Protein AF-A0A8E2GQ50-F1 (afdb_monomer_lite)

pLDDT: mean 74.02, std 9.63, range [43.72, 88.31]

Radius of gyration: 20.74 Å; chains: 1; bounding box: 35×42×61 Å

Secondary structure (DSSP, 8-state):
-PPP-------GGGGGGGGG-S--TTS-HHHHHT-----TTTHHHHHHHHHHHHHHHHHHHHHHHTT-S---BTTTB-HHHHHHHHHHHHHHHHHHHHHT-PPPHHHHHHHHT--

Sequence (115 aa):
MMKSDEKYQVPAWMRPLLPLLCNTGENDPEELLNDTETTASANVVRYVLIVAVRSQVDLLQLLYRKGLLRTEIPGGFSPEEAQELLDNLVRSHISRALSGERMAARDRNADLAWI

Foldseek 3Di:
DDQDPDQDDDDLLCVVVQVVQPLLVPDRLSCLSGDRDDDPVSCPSSVVSVVSSVVVVVVVVVCVVVVNDDSQDPVRDHSVRVVVVVVVVVVVVVVCVVVVDDDDPVVVVVVVVVD

Structure (mmCIF, N/CA/C/O backbone):
data_AF-A0A8E2GQ50-F1
#
_entry.id   AF-A0A8E2GQ50-F1
#
loop_
_atom_site.group_PDB
_atom_site.id
_atom_site.type_symbol
_atom_site.label_atom_id
_atom_site.label_alt_id
_atom_site.label_comp_id
_atom_site.label_asym_id
_atom_site.label_entity_id
_atom_site.label_seq_id
_atom_site.pdbx_PDB_ins_code
_atom_site.Cartn_x
_atom_site.Cartn_y
_atom_site.Cartn_z
_atom_site.occupancy
_atom_site.B_iso_or_equiv
_atom_site.auth_seq_id
_atom_site.auth_comp_id
_atom_site.auth_asym_id
_atom_site.auth_atom_id
_atom_site.pdbx_PDB_model_num
ATOM 1 N N . MET A 1 1 ? 8.484 5.048 -29.838 1.00 49.31 1 MET A N 1
ATOM 2 C CA . MET A 1 1 ? 7.830 4.274 -28.764 1.00 49.31 1 MET A CA 1
ATOM 3 C C . MET A 1 1 ? 6.605 5.068 -28.350 1.00 49.31 1 MET A C 1
ATOM 5 O O . MET A 1 1 ? 6.782 6.228 -28.002 1.00 49.31 1 MET A O 1
ATOM 9 N N . MET A 1 2 ? 5.387 4.539 -28.520 1.00 43.72 2 MET A N 1
ATOM 10 C CA . MET A 1 2 ? 4.188 5.243 -28.042 1.00 43.72 2 MET A CA 1
ATOM 11 C C . MET A 1 2 ? 4.264 5.288 -26.516 1.00 43.72 2 MET A C 1
ATOM 13 O O . MET A 1 2 ? 4.335 4.237 -25.884 1.00 43.72 2 MET A O 1
ATOM 17 N N . LYS A 1 3 ? 4.322 6.492 -25.944 1.00 51.28 3 LYS A N 1
ATOM 18 C CA . LYS A 1 3 ? 4.125 6.680 -24.508 1.00 51.28 3 LYS A CA 1
ATOM 19 C C . LYS A 1 3 ? 2.640 6.427 -24.251 1.00 51.28 3 LYS A C 1
ATOM 21 O O . LYS A 1 3 ? 1.802 7.102 -24.839 1.00 51.28 3 LYS A O 1
ATOM 26 N N . SER A 1 4 ? 2.313 5.401 -23.474 1.00 53.31 4 SER A N 1
ATOM 27 C CA . SER A 1 4 ? 0.960 5.249 -22.949 1.00 53.31 4 SER A CA 1
ATOM 28 C C . SER A 1 4 ? 0.783 6.297 -21.854 1.00 53.31 4 SER A C 1
ATOM 30 O O . SER A 1 4 ? 1.493 6.245 -20.854 1.00 53.31 4 SER A O 1
ATOM 32 N N . ASP A 1 5 ? -0.155 7.228 -22.027 1.00 58.41 5 ASP A N 1
ATOM 33 C CA . ASP A 1 5 ? -0.512 8.232 -21.005 1.00 58.41 5 ASP A CA 1
ATOM 34 C C . ASP A 1 5 ? -1.264 7.623 -19.802 1.00 58.41 5 ASP A C 1
ATOM 36 O O . ASP A 1 5 ? -1.705 8.323 -18.889 1.00 58.41 5 ASP A O 1
ATOM 40 N N . GLU A 1 6 ? -1.431 6.302 -19.796 1.00 60.53 6 GLU A N 1
ATOM 41 C CA . GLU A 1 6 ? -2.137 5.558 -18.768 1.00 60.53 6 GLU A CA 1
ATOM 42 C C . GLU A 1 6 ? -1.235 5.394 -17.536 1.00 60.53 6 GLU A C 1
ATOM 44 O O . GLU A 1 6 ? -0.304 4.587 -17.517 1.00 60.53 6 GLU A O 1
ATOM 49 N N . LYS A 1 7 ? -1.493 6.208 -16.506 1.00 69.88 7 LYS A N 1
ATOM 50 C CA . LYS A 1 7 ? -0.835 6.091 -15.201 1.00 69.88 7 LYS A CA 1
ATOM 51 C C . LYS A 1 7 ? -1.448 4.949 -14.406 1.00 69.88 7 LYS A C 1
ATOM 53 O O . LYS A 1 7 ? -2.666 4.895 -14.224 1.00 69.88 7 LYS A O 1
ATOM 58 N N . TYR A 1 8 ? -0.598 4.084 -13.875 1.00 73.62 8 TYR A N 1
ATOM 59 C CA . TYR A 1 8 ? -1.010 3.048 -12.948 1.00 73.62 8 TYR A CA 1
ATOM 60 C C . TYR A 1 8 ? -1.459 3.695 -11.634 1.00 73.62 8 TYR A C 1
ATOM 62 O O . TYR A 1 8 ? -0.687 4.409 -10.993 1.00 73.62 8 TYR A O 1
ATOM 70 N N . GLN A 1 9 ? -2.709 3.452 -11.243 1.00 80.75 9 GLN A N 1
ATOM 71 C CA . GLN A 1 9 ? -3.275 3.921 -9.978 1.00 80.75 9 GLN A CA 1
ATOM 72 C C . GLN A 1 9 ? -3.213 2.785 -8.960 1.00 80.75 9 GLN A C 1
ATOM 74 O O . GLN A 1 9 ? -3.875 1.763 -9.145 1.00 80.75 9 GLN A O 1
ATOM 79 N N . VAL A 1 10 ? -2.429 2.946 -7.891 1.00 80.50 10 VAL A N 1
ATOM 80 C CA . VAL A 1 10 ? -2.401 1.981 -6.784 1.00 80.50 10 VAL A CA 1
ATOM 81 C C . VAL A 1 10 ? -3.637 2.190 -5.895 1.00 80.50 10 VAL A C 1
ATOM 83 O O . VAL A 1 10 ? -3.757 3.248 -5.268 1.00 80.50 10 VAL A O 1
ATOM 86 N N . PRO A 1 11 ? -4.556 1.206 -5.797 1.00 79.06 11 PRO A N 1
ATOM 87 C CA . PRO A 1 11 ? -5.727 1.313 -4.928 1.00 79.06 11 PRO A CA 1
ATOM 88 C C . PRO A 1 11 ? -5.337 1.394 -3.448 1.00 79.06 11 PRO A C 1
ATOM 90 O O . PRO A 1 11 ? -4.326 0.820 -3.038 1.00 79.06 11 PRO A O 1
ATOM 93 N N . ALA A 1 12 ? -6.171 2.047 -2.631 1.00 81.69 12 ALA A N 1
ATOM 94 C CA . ALA A 1 12 ? -5.912 2.250 -1.203 1.00 81.69 12 ALA A CA 1
ATOM 95 C C . ALA A 1 12 ? -5.625 0.934 -0.456 1.00 81.69 12 ALA A C 1
ATOM 97 O O . ALA A 1 12 ? -4.625 0.850 0.257 1.00 81.69 12 ALA A O 1
ATOM 98 N N . TRP A 1 13 ? -6.412 -0.121 -0.703 1.00 80.56 13 TRP A N 1
ATOM 99 C CA . TRP A 1 13 ? -6.212 -1.436 -0.084 1.00 80.56 13 TRP A CA 1
ATOM 100 C C . TRP A 1 13 ? -4.855 -2.089 -0.383 1.00 80.56 13 TRP A C 1
ATOM 102 O O . TRP A 1 13 ? -4.397 -2.924 0.394 1.00 80.56 13 TRP A O 1
ATOM 112 N N . MET A 1 14 ? -4.205 -1.735 -1.497 1.00 81.06 14 MET A N 1
ATOM 113 C CA . MET A 1 14 ? -2.941 -2.345 -1.922 1.00 81.06 14 MET A CA 1
ATOM 114 C C . MET A 1 14 ? -1.720 -1.619 -1.341 1.00 81.06 14 MET A C 1
ATOM 116 O O . MET A 1 14 ? -0.641 -2.207 -1.265 1.00 81.06 14 MET A O 1
ATOM 120 N N . ARG A 1 15 ? -1.877 -0.369 -0.880 1.00 82.94 15 ARG A N 1
ATOM 121 C CA . ARG A 1 15 ? -0.777 0.445 -0.331 1.00 82.94 15 ARG A CA 1
ATOM 122 C C . ARG A 1 15 ? -0.006 -0.248 0.806 1.00 82.94 15 ARG A C 1
ATOM 124 O O . ARG A 1 15 ? 1.222 -0.236 0.743 1.00 82.94 15 ARG A O 1
ATOM 131 N N . PRO A 1 16 ? -0.650 -0.924 1.782 1.00 82.12 16 PRO A N 1
ATOM 132 C CA . PRO A 1 16 ? 0.069 -1.634 2.844 1.00 82.12 16 PRO A CA 1
ATOM 133 C C . PRO A 1 16 ? 0.902 -2.828 2.355 1.00 82.12 16 PRO A C 1
ATOM 135 O O . PRO A 1 16 ? 1.789 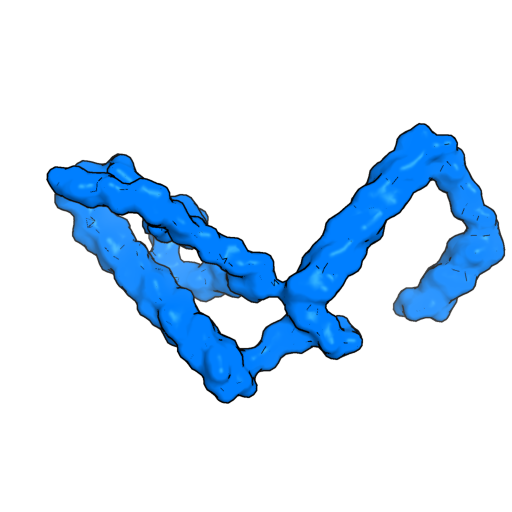-3.286 3.070 1.00 82.12 16 PRO A O 1
ATOM 138 N N . LEU A 1 17 ? 0.621 -3.348 1.154 1.00 80.75 17 LEU A N 1
ATOM 139 C CA . LEU A 1 17 ? 1.301 -4.512 0.580 1.00 80.75 17 LEU A CA 1
ATOM 140 C C . LEU A 1 17 ? 2.514 -4.128 -0.274 1.00 80.75 17 LEU A C 1
ATOM 142 O O . LEU A 1 17 ? 3.354 -4.985 -0.539 1.00 80.75 17 LEU A O 1
ATOM 146 N N . LEU A 1 18 ? 2.633 -2.860 -0.685 1.00 80.75 18 LEU A N 1
ATOM 147 C CA . LEU A 1 18 ? 3.746 -2.390 -1.516 1.00 80.75 18 LEU A CA 1
ATOM 148 C C . LEU A 1 18 ? 5.129 -2.697 -0.914 1.00 80.75 18 LEU A C 1
ATOM 150 O O . LEU A 1 18 ? 5.979 -3.182 -1.660 1.00 80.75 18 LEU A O 1
ATOM 154 N N . PRO A 1 19 ? 5.376 -2.518 0.403 1.00 81.75 19 PRO A N 1
ATOM 155 C CA . PRO A 1 19 ? 6.683 -2.819 0.993 1.00 81.75 19 PRO A CA 1
ATOM 156 C C . PRO A 1 19 ? 7.048 -4.310 0.980 1.00 81.75 19 PRO A C 1
ATOM 158 O O . PRO A 1 19 ? 8.205 -4.660 1.189 1.00 81.75 19 PRO A O 1
ATOM 161 N N . LEU A 1 20 ? 6.069 -5.197 0.767 1.00 81.44 20 LEU A N 1
ATOM 162 C CA . LEU A 1 20 ? 6.279 -6.646 0.709 1.00 81.44 20 LEU A CA 1
ATOM 163 C C . LEU A 1 20 ? 6.672 -7.122 -0.694 1.00 81.44 20 LEU A C 1
ATOM 165 O O . LEU A 1 20 ? 7.065 -8.279 -0.863 1.00 81.44 20 LEU A O 1
ATOM 169 N N . LEU A 1 21 ? 6.557 -6.253 -1.704 1.00 79.56 21 LEU A N 1
ATOM 170 C CA . LEU A 1 21 ? 6.913 -6.590 -3.073 1.00 79.56 21 LEU A CA 1
ATOM 171 C C . LEU A 1 21 ? 8.412 -6.852 -3.163 1.00 79.56 21 LEU A C 1
ATOM 173 O O . LEU A 1 21 ? 9.253 -5.996 -2.900 1.00 79.56 21 LEU A O 1
ATOM 177 N N . CYS A 1 22 ? 8.738 -8.079 -3.546 1.00 75.38 22 CYS A N 1
ATOM 178 C CA . CYS A 1 22 ? 10.113 -8.505 -3.721 1.00 75.38 22 CYS A CA 1
ATOM 179 C C . CYS A 1 22 ? 10.616 -8.130 -5.116 1.00 75.38 22 CYS A C 1
ATOM 181 O O . CYS A 1 22 ? 9.833 -7.994 -6.061 1.00 75.38 22 CYS A O 1
ATOM 183 N N . ASN A 1 23 ? 11.942 -8.052 -5.253 1.00 74.56 23 ASN A N 1
ATOM 184 C CA . ASN A 1 23 ? 12.616 -7.746 -6.516 1.00 74.56 23 ASN A CA 1
ATOM 185 C C . ASN A 1 23 ? 12.205 -6.380 -7.088 1.00 74.56 23 ASN A C 1
ATOM 187 O O . ASN A 1 23 ? 11.902 -6.257 -8.269 1.00 74.56 23 ASN A O 1
ATOM 191 N N . THR A 1 24 ? 12.205 -5.346 -6.248 1.00 73.50 24 THR A N 1
ATOM 192 C CA . THR A 1 24 ? 12.025 -3.948 -6.674 1.00 73.50 24 THR A CA 1
ATOM 193 C C . THR A 1 24 ? 13.360 -3.250 -6.943 1.00 73.50 24 THR A C 1
ATOM 195 O O . THR A 1 24 ? 13.390 -2.129 -7.446 1.00 73.50 24 THR A O 1
ATOM 198 N N . GLY A 1 25 ? 14.487 -3.891 -6.609 1.00 75.44 25 GLY A N 1
ATOM 199 C CA . GLY A 1 25 ? 15.810 -3.268 -6.685 1.00 75.44 25 GLY A CA 1
ATOM 200 C C . GLY A 1 25 ? 15.903 -2.007 -5.824 1.00 75.44 25 GLY A C 1
ATOM 201 O O . GLY A 1 25 ? 16.528 -1.046 -6.256 1.00 75.44 25 GLY A O 1
ATOM 202 N N . GLU A 1 26 ? 15.213 -2.005 -4.676 1.00 80.62 26 GLU A N 1
ATOM 203 C CA . GLU A 1 26 ? 15.103 -0.880 -3.729 1.00 80.62 26 GLU A CA 1
ATOM 204 C C . GLU A 1 26 ? 14.340 0.346 -4.259 1.00 80.62 26 GLU A C 1
ATOM 206 O O . GLU A 1 26 ? 14.278 1.371 -3.587 1.00 80.62 26 GLU A O 1
ATOM 211 N N . ASN A 1 27 ? 13.715 0.247 -5.435 1.00 79.62 27 ASN A N 1
ATOM 212 C CA . ASN A 1 27 ? 12.869 1.314 -5.964 1.00 79.62 27 ASN A CA 1
ATOM 213 C C . ASN A 1 27 ? 11.471 1.249 -5.340 1.00 79.62 27 ASN A C 1
ATOM 215 O O . ASN A 1 27 ? 10.988 0.173 -4.963 1.00 79.62 27 ASN A O 1
ATOM 219 N N . ASP A 1 28 ? 10.798 2.396 -5.311 1.00 84.19 28 ASP A N 1
ATOM 220 C CA . ASP A 1 28 ? 9.383 2.446 -4.983 1.00 84.19 28 ASP A CA 1
ATOM 221 C C . ASP A 1 28 ? 8.556 1.701 -6.060 1.00 84.19 28 ASP A C 1
ATOM 223 O O . ASP A 1 28 ? 8.750 1.921 -7.263 1.00 84.19 28 ASP A O 1
ATOM 227 N N . PRO A 1 29 ? 7.647 0.788 -5.673 1.00 80.75 29 PRO A N 1
ATOM 228 C CA . PRO A 1 29 ? 6.846 0.042 -6.638 1.00 80.75 29 PRO A CA 1
ATOM 229 C C . PRO A 1 29 ? 5.917 0.912 -7.492 1.00 80.75 29 PRO A C 1
ATOM 231 O O . PRO A 1 29 ? 5.683 0.577 -8.651 1.00 80.75 29 PRO A O 1
ATOM 234 N N . GLU A 1 30 ? 5.372 2.004 -6.952 1.00 81.25 30 GLU A N 1
ATOM 235 C CA . GLU A 1 30 ? 4.472 2.912 -7.674 1.00 81.25 30 GLU A CA 1
ATOM 236 C C . GLU A 1 30 ? 5.255 3.755 -8.694 1.00 81.25 30 GLU A C 1
ATOM 238 O O . GLU A 1 30 ? 4.784 3.950 -9.819 1.00 81.25 30 GLU A O 1
ATOM 243 N N . GLU A 1 31 ? 6.487 4.154 -8.364 1.00 81.50 31 GLU A N 1
ATOM 244 C CA . GLU A 1 31 ? 7.432 4.763 -9.308 1.00 81.50 31 GLU A CA 1
ATOM 245 C C . GLU A 1 31 ? 7.818 3.797 -10.435 1.00 81.50 31 GLU A C 1
ATOM 247 O O . GLU A 1 31 ? 7.766 4.173 -11.606 1.00 81.50 31 GLU A O 1
ATOM 252 N N . LEU A 1 32 ? 8.131 2.533 -10.118 1.00 77.12 32 LEU A N 1
ATOM 253 C CA . LEU A 1 32 ? 8.424 1.509 -11.131 1.00 77.12 32 LEU A CA 1
ATOM 254 C C . LEU A 1 32 ? 7.242 1.275 -12.077 1.00 77.12 32 LEU A C 1
ATOM 256 O O . LEU A 1 32 ? 7.432 1.107 -13.282 1.00 77.12 32 LEU A O 1
ATOM 260 N N . LEU A 1 33 ? 6.020 1.249 -11.542 1.00 75.06 33 LEU A N 1
ATOM 261 C CA . LEU A 1 33 ? 4.805 1.030 -12.327 1.00 75.06 33 LEU A CA 1
ATOM 262 C C . LEU A 1 33 ? 4.509 2.178 -13.302 1.00 75.06 33 LEU A C 1
ATOM 264 O O . LEU A 1 33 ? 3.830 1.949 -14.306 1.00 75.06 33 LEU A O 1
ATOM 268 N N . ASN A 1 34 ? 5.028 3.374 -13.021 1.00 77.38 34 ASN A N 1
ATOM 269 C CA . ASN A 1 34 ? 4.787 4.599 -13.778 1.00 77.38 34 ASN A CA 1
ATOM 270 C C . ASN A 1 34 ? 6.041 5.150 -14.489 1.00 77.38 34 ASN A C 1
ATOM 272 O O . ASN A 1 34 ? 5.994 6.260 -15.029 1.00 77.38 34 ASN A O 1
ATOM 276 N N . ASP A 1 35 ? 7.152 4.407 -14.516 1.00 74.12 35 ASP A N 1
ATOM 277 C CA . ASP A 1 35 ? 8.380 4.837 -15.193 1.00 74.12 35 ASP A CA 1
ATOM 278 C C . ASP A 1 35 ? 8.166 4.890 -16.718 1.00 74.12 35 ASP A C 1
ATOM 280 O O . ASP A 1 35 ? 7.903 3.881 -17.378 1.00 74.12 35 ASP A O 1
ATOM 284 N N . THR A 1 36 ? 8.271 6.097 -17.280 1.00 66.81 36 THR A N 1
ATOM 285 C CA . THR A 1 36 ? 8.105 6.387 -18.716 1.00 66.81 36 THR A CA 1
ATOM 286 C C . THR A 1 36 ? 9.379 6.940 -19.369 1.00 66.81 36 THR A C 1
ATOM 288 O O . THR A 1 36 ? 9.374 7.238 -20.567 1.00 66.81 36 THR A O 1
ATOM 291 N N . GLU A 1 37 ? 10.473 7.070 -18.608 1.00 62.47 37 GLU A N 1
ATOM 292 C CA . GLU A 1 37 ? 11.685 7.823 -18.967 1.00 62.47 37 GLU A CA 1
ATOM 293 C C . GLU A 1 37 ? 12.954 6.959 -18.812 1.00 62.47 37 GLU A C 1
ATOM 295 O O . GLU A 1 37 ? 13.958 7.381 -18.238 1.00 62.47 37 GLU A O 1
ATOM 300 N N . THR A 1 38 ? 12.944 5.729 -19.336 1.00 57.41 38 THR A N 1
ATOM 301 C CA . THR A 1 38 ? 14.113 4.835 -19.274 1.00 57.41 38 THR A CA 1
ATOM 302 C C . THR A 1 38 ? 14.714 4.492 -20.637 1.00 57.41 38 THR A C 1
ATOM 304 O O . THR A 1 38 ? 14.031 4.153 -21.605 1.00 57.41 38 THR A O 1
ATOM 307 N N . THR A 1 39 ? 16.042 4.614 -20.733 1.00 55.84 39 THR A N 1
ATOM 308 C CA . THR A 1 39 ? 16.828 4.321 -21.940 1.00 55.84 39 THR A CA 1
ATOM 309 C C . THR A 1 39 ? 17.047 2.812 -22.128 1.00 55.84 39 THR A C 1
ATOM 311 O O . THR A 1 39 ? 17.019 2.028 -21.180 1.00 55.84 39 THR A O 1
ATOM 314 N N . ALA A 1 40 ? 17.310 2.391 -23.372 1.00 51.00 40 ALA A N 1
ATOM 315 C CA . ALA A 1 40 ? 17.363 0.985 -23.799 1.00 51.00 40 ALA A CA 1
ATOM 316 C C . ALA A 1 40 ? 18.333 0.063 -23.026 1.00 51.00 40 ALA A C 1
ATOM 318 O O . ALA A 1 40 ? 18.126 -1.147 -23.010 1.00 51.00 40 ALA A O 1
ATOM 319 N N . SER A 1 41 ? 19.368 0.597 -22.375 1.00 48.47 41 SER A N 1
ATOM 320 C CA . SER A 1 41 ? 20.344 -0.168 -21.582 1.00 48.47 41 SER A CA 1
ATOM 321 C C . SER A 1 41 ? 19.959 -0.317 -20.104 1.00 48.47 41 SER A C 1
ATOM 323 O O . SER A 1 41 ? 20.276 -1.338 -19.501 1.00 48.47 41 SER A O 1
ATOM 325 N N . ALA A 1 42 ? 19.215 0.636 -19.531 1.00 54.22 42 ALA A N 1
ATOM 326 C CA . ALA A 1 42 ? 18.595 0.498 -18.208 1.00 54.22 42 ALA A CA 1
ATOM 327 C C . ALA A 1 42 ? 17.380 -0.459 -18.232 1.00 54.22 42 ALA A C 1
ATOM 329 O O . ALA A 1 42 ? 16.927 -0.934 -17.189 1.00 54.22 42 ALA A O 1
ATOM 330 N N . ASN A 1 43 ? 16.884 -0.776 -19.436 1.00 56.34 43 ASN A N 1
ATOM 331 C CA . ASN A 1 43 ? 15.625 -1.472 -19.670 1.00 56.34 43 ASN A CA 1
ATOM 332 C C . ASN A 1 43 ? 15.592 -2.948 -19.276 1.00 56.34 43 ASN A C 1
ATOM 334 O O . ASN A 1 43 ? 14.539 -3.371 -18.845 1.00 56.34 43 ASN A O 1
ATOM 338 N N . VAL A 1 44 ? 16.639 -3.774 -19.399 1.00 59.06 44 VAL A N 1
ATOM 339 C CA . VAL A 1 44 ? 16.439 -5.229 -19.166 1.00 59.06 44 VAL A CA 1
ATOM 340 C C . VAL A 1 44 ? 16.195 -5.546 -17.696 1.00 59.06 44 VAL A C 1
ATOM 342 O O . VAL A 1 44 ? 15.204 -6.191 -17.368 1.00 59.06 44 VAL A O 1
ATOM 345 N N . VAL A 1 45 ? 17.067 -5.071 -16.803 1.00 62.06 45 VAL A N 1
ATOM 346 C CA . VAL A 1 45 ? 16.899 -5.308 -15.364 1.00 62.06 45 VAL A CA 1
ATOM 347 C C . VAL A 1 45 ? 15.615 -4.637 -14.895 1.00 62.06 45 VAL A C 1
ATOM 349 O O . VAL A 1 45 ? 14.773 -5.296 -14.301 1.00 62.06 45 VAL A O 1
ATOM 352 N N . ARG A 1 46 ? 15.400 -3.366 -15.247 1.00 65.00 46 ARG A N 1
ATOM 353 C CA . ARG A 1 46 ? 14.213 -2.629 -14.811 1.00 65.00 46 ARG A CA 1
ATOM 354 C C . ARG A 1 46 ? 12.912 -3.189 -15.388 1.00 65.00 46 ARG A C 1
ATOM 356 O O . ARG A 1 46 ? 11.938 -3.286 -14.657 1.00 65.00 46 ARG A O 1
ATOM 363 N N . TYR A 1 47 ? 12.899 -3.658 -16.634 1.00 68.94 47 TYR A N 1
ATOM 364 C CA . TYR A 1 47 ? 11.746 -4.353 -17.213 1.00 68.94 47 TYR A CA 1
ATOM 365 C C . TYR A 1 47 ? 11.475 -5.682 -16.507 1.00 68.94 47 TYR A C 1
ATOM 367 O O . TYR A 1 47 ? 10.320 -5.995 -16.245 1.00 68.94 47 TYR A O 1
ATOM 375 N N . VAL A 1 48 ? 12.508 -6.443 -16.131 1.00 74.94 48 VAL A N 1
ATOM 376 C CA . VAL A 1 48 ? 12.337 -7.667 -15.329 1.00 74.94 48 VAL A CA 1
ATOM 377 C C . VAL A 1 48 ? 11.762 -7.345 -13.946 1.00 74.94 48 VAL A C 1
ATOM 379 O O . VAL A 1 48 ? 10.854 -8.046 -13.505 1.00 74.94 48 VAL A O 1
ATOM 382 N N . LEU A 1 49 ? 12.210 -6.264 -13.296 1.00 72.19 49 LEU A N 1
ATOM 383 C CA . LEU A 1 49 ? 11.627 -5.796 -12.030 1.00 72.19 49 LEU A CA 1
ATOM 384 C C . LEU A 1 49 ? 10.158 -5.372 -12.224 1.00 72.19 4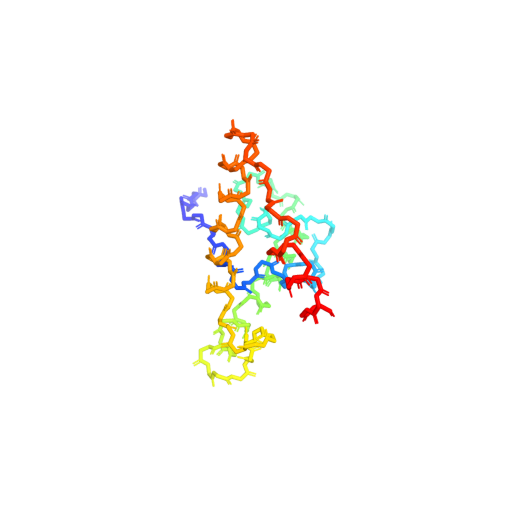9 LEU A C 1
ATOM 386 O O . LEU A 1 49 ? 9.294 -5.788 -11.459 1.00 72.19 49 LEU A O 1
ATOM 390 N N . ILE A 1 50 ? 9.842 -4.631 -13.291 1.00 72.56 50 ILE A N 1
ATOM 391 C CA . ILE A 1 50 ? 8.467 -4.220 -13.627 1.00 72.56 50 ILE A CA 1
ATOM 392 C C . ILE A 1 50 ? 7.573 -5.437 -13.891 1.00 72.56 50 ILE A C 1
ATOM 394 O O . ILE A 1 50 ? 6.452 -5.492 -13.392 1.00 72.56 50 ILE A O 1
ATOM 398 N N . VAL A 1 51 ? 8.046 -6.431 -14.645 1.00 80.00 51 VAL A N 1
ATOM 399 C CA . VAL A 1 51 ? 7.299 -7.672 -14.908 1.00 80.00 51 VAL A CA 1
ATOM 400 C C . VAL A 1 51 ? 7.087 -8.459 -13.615 1.00 80.00 51 VAL A C 1
ATOM 402 O O . VAL A 1 51 ? 5.979 -8.939 -13.369 1.00 80.00 51 VAL A O 1
ATOM 405 N N . ALA A 1 52 ? 8.108 -8.550 -12.759 1.00 77.12 52 ALA A N 1
ATOM 406 C CA . ALA A 1 52 ? 7.994 -9.201 -11.460 1.00 77.12 52 ALA A CA 1
ATOM 407 C C . ALA A 1 52 ? 6.944 -8.508 -10.577 1.00 77.12 52 ALA A C 1
ATOM 409 O O . ALA A 1 52 ? 6.083 -9.186 -10.015 1.00 77.12 52 ALA A O 1
ATOM 410 N N . VAL A 1 53 ? 6.957 -7.176 -10.500 1.00 73.81 53 VAL A N 1
ATOM 411 C CA . VAL A 1 53 ? 5.970 -6.392 -9.741 1.00 73.81 53 VAL A CA 1
ATOM 412 C C . VAL A 1 53 ? 4.566 -6.544 -10.332 1.00 73.81 53 VAL A C 1
ATOM 414 O O . VAL A 1 53 ? 3.629 -6.855 -9.599 1.00 73.81 53 VAL A O 1
ATOM 417 N N . ARG A 1 54 ? 4.406 -6.419 -11.656 1.00 78.62 54 ARG A N 1
ATOM 418 C CA . ARG A 1 54 ? 3.104 -6.574 -12.328 1.00 78.62 54 ARG A CA 1
ATOM 419 C C . ARG A 1 54 ? 2.491 -7.951 -12.092 1.00 78.62 54 ARG A C 1
ATOM 421 O O . ARG A 1 54 ? 1.324 -8.032 -11.733 1.00 78.62 54 ARG A O 1
ATOM 428 N N . SER A 1 55 ? 3.282 -9.021 -12.190 1.00 81.69 55 SER A N 1
ATOM 429 C CA . SER A 1 55 ? 2.780 -10.381 -11.950 1.00 81.69 55 SER A CA 1
ATOM 430 C C . SER A 1 55 ? 2.260 -10.586 -10.520 1.00 81.69 55 SER A C 1
ATOM 432 O O . SER A 1 55 ? 1.247 -11.257 -10.318 1.00 81.69 55 SER A O 1
ATOM 434 N N . GLN A 1 56 ? 2.913 -9.966 -9.531 1.00 82.56 56 GLN A N 1
ATOM 435 C CA . GLN A 1 56 ? 2.477 -9.995 -8.135 1.00 82.56 56 GLN 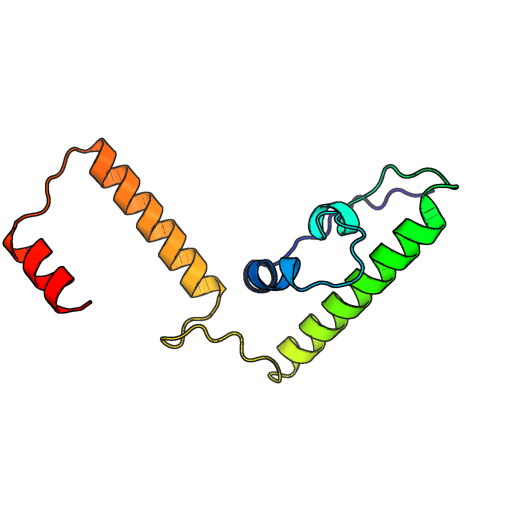A CA 1
ATOM 436 C C . GLN A 1 56 ? 1.175 -9.202 -7.950 1.00 82.56 56 GLN A C 1
ATOM 438 O O . GLN A 1 56 ? 0.248 -9.693 -7.307 1.00 82.56 56 GLN A O 1
ATOM 443 N N . VAL A 1 57 ? 1.062 -8.021 -8.566 1.00 79.81 57 VAL A N 1
ATOM 444 C CA . VAL A 1 57 ? -0.156 -7.195 -8.527 1.00 79.81 57 VAL A CA 1
ATOM 445 C C . VAL A 1 57 ? -1.341 -7.908 -9.181 1.00 79.81 57 VAL A C 1
ATOM 447 O O . VAL A 1 57 ? -2.412 -7.990 -8.578 1.00 79.81 57 VAL A O 1
ATOM 450 N N . ASP A 1 58 ? -1.156 -8.480 -10.369 1.00 84.75 58 ASP A N 1
ATOM 451 C CA . ASP A 1 58 ? -2.215 -9.193 -11.090 1.00 84.75 58 ASP A CA 1
ATOM 452 C C . ASP A 1 58 ? -2.720 -10.406 -10.298 1.00 84.75 58 ASP A C 1
ATOM 454 O O . ASP A 1 58 ? -3.9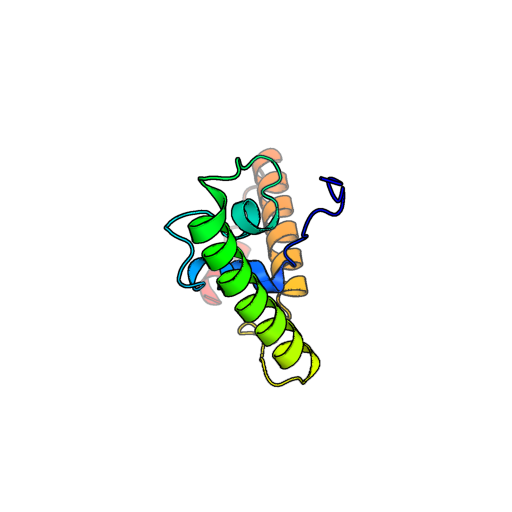29 -10.659 -10.224 1.00 84.75 58 ASP A O 1
ATOM 458 N N . LEU A 1 59 ? -1.804 -11.137 -9.652 1.00 86.00 59 LEU A N 1
ATOM 459 C CA . LEU A 1 59 ? -2.147 -12.251 -8.774 1.00 86.00 59 LEU A CA 1
ATOM 460 C C . LEU A 1 59 ? -2.966 -11.782 -7.567 1.00 86.00 59 LEU A C 1
ATOM 462 O O . LEU A 1 59 ? -4.000 -12.380 -7.267 1.00 86.00 59 LEU A O 1
ATOM 466 N N . LEU A 1 60 ? -2.547 -10.707 -6.897 1.00 83.25 60 LEU A N 1
ATOM 467 C CA . LEU A 1 60 ? -3.279 -10.145 -5.759 1.00 83.25 60 LEU A CA 1
ATOM 468 C C . LEU A 1 60 ? -4.682 -9.681 -6.173 1.00 83.25 60 LEU A C 1
ATOM 470 O O . LEU A 1 60 ? -5.661 -10.031 -5.515 1.00 83.25 60 LEU A O 1
ATOM 474 N N . GLN A 1 61 ? -4.813 -8.983 -7.304 1.00 77.94 61 GLN A N 1
ATOM 475 C CA . GLN A 1 61 ? -6.117 -8.577 -7.838 1.00 77.94 61 GLN A CA 1
ATOM 476 C C . GLN A 1 61 ? -7.006 -9.778 -8.184 1.00 77.94 61 GLN A C 1
ATOM 478 O O . GLN A 1 61 ? -8.224 -9.735 -8.000 1.00 77.94 61 GLN A O 1
ATOM 483 N N . LEU A 1 62 ? -6.431 -10.860 -8.714 1.00 85.81 62 LEU A N 1
ATOM 484 C CA . LEU A 1 62 ? -7.173 -12.085 -9.003 1.00 85.81 62 LEU A CA 1
ATOM 485 C C . LEU A 1 62 ? -7.657 -12.769 -7.719 1.00 85.81 62 LEU A C 1
ATOM 487 O O . LEU A 1 62 ? -8.820 -13.163 -7.641 1.00 85.81 62 LEU A O 1
ATOM 491 N N . LEU A 1 63 ? -6.785 -12.909 -6.721 1.00 83.81 63 LEU A N 1
ATOM 492 C CA . LEU A 1 63 ? -7.111 -13.524 -5.434 1.00 83.81 63 LEU A CA 1
ATOM 493 C C . LEU A 1 63 ? -8.169 -12.713 -4.673 1.00 83.81 63 LEU A C 1
ATOM 495 O O . LEU A 1 63 ? -9.100 -13.303 -4.125 1.00 83.81 63 LEU A O 1
ATOM 499 N N . TYR A 1 64 ? -8.078 -11.382 -4.711 1.00 79.00 64 TYR A N 1
ATOM 500 C CA . TYR A 1 64 ? -9.082 -10.476 -4.153 1.00 79.00 64 TYR A CA 1
ATOM 501 C C . TYR A 1 64 ? -10.443 -10.651 -4.836 1.00 79.00 64 TYR A C 1
ATOM 503 O O . TYR A 1 64 ? -11.434 -10.939 -4.171 1.00 79.00 64 TYR A O 1
ATOM 511 N N . ARG A 1 65 ? -10.491 -10.611 -6.178 1.00 76.25 65 ARG A N 1
ATOM 512 C CA . ARG A 1 65 ? -11.732 -10.843 -6.947 1.00 76.25 65 ARG A CA 1
ATOM 513 C C . ARG A 1 65 ? -12.355 -12.219 -6.703 1.00 76.25 65 ARG A C 1
ATOM 515 O O . ARG A 1 65 ? -13.557 -12.381 -6.883 1.00 76.25 65 ARG A O 1
ATOM 522 N N . LYS A 1 66 ? -11.552 -13.213 -6.317 1.00 84.44 66 LYS A N 1
ATOM 523 C CA . LYS A 1 66 ? -12.020 -14.559 -5.959 1.00 84.44 66 LYS A CA 1
ATOM 524 C C . LYS A 1 66 ? -12.399 -14.715 -4.480 1.00 84.44 66 LYS A C 1
ATOM 526 O O . LYS A 1 66 ? -12.772 -15.816 -4.088 1.00 84.44 66 LYS A O 1
ATOM 531 N N . GLY A 1 67 ? -12.291 -13.663 -3.664 1.00 79.81 67 GLY A N 1
ATOM 532 C CA . GLY A 1 67 ? -12.567 -13.712 -2.222 1.00 79.81 67 GLY A CA 1
ATOM 533 C C . GLY A 1 67 ? -11.565 -14.555 -1.424 1.00 79.81 67 GLY A C 1
ATOM 534 O O . GLY A 1 67 ? -11.860 -14.979 -0.311 1.00 79.81 67 GLY A O 1
ATOM 535 N N . LEU A 1 68 ? -10.392 -14.841 -2.001 1.00 82.19 68 LEU A N 1
ATOM 536 C CA . LEU A 1 68 ? -9.342 -15.658 -1.381 1.00 82.19 68 LEU A CA 1
ATOM 537 C C . LEU A 1 68 ? -8.354 -14.820 -0.561 1.00 82.19 68 LEU A C 1
ATOM 539 O O . LEU A 1 68 ? -7.627 -15.361 0.268 1.00 82.19 68 LEU A O 1
ATOM 543 N N . LEU A 1 69 ? -8.340 -13.504 -0.781 1.00 78.25 69 LEU A N 1
ATOM 544 C CA . LEU A 1 69 ? -7.674 -12.536 0.081 1.00 78.25 69 LEU A CA 1
ATOM 545 C C . LEU A 1 69 ? -8.711 -11.901 0.997 1.00 78.25 69 LEU A C 1
ATOM 547 O O . LEU A 1 69 ? -9.651 -11.263 0.528 1.00 78.25 69 LEU A O 1
ATOM 551 N N . ARG A 1 70 ? -8.515 -12.058 2.307 1.00 69.00 70 ARG A N 1
ATOM 552 C CA . ARG A 1 70 ? -9.249 -11.281 3.303 1.00 69.00 70 ARG A CA 1
ATOM 553 C C . ARG A 1 70 ? -8.521 -9.963 3.492 1.00 69.00 70 ARG A C 1
ATOM 555 O O . ARG A 1 70 ? -7.401 -9.944 3.990 1.00 69.00 70 ARG A O 1
ATOM 562 N N . THR A 1 71 ? -9.156 -8.883 3.069 1.00 66.50 71 THR A N 1
ATOM 563 C CA . THR A 1 71 ? -8.682 -7.514 3.302 1.00 66.50 71 THR A CA 1
ATOM 564 C C . THR A 1 71 ? -9.330 -6.889 4.534 1.00 66.50 71 THR A C 1
ATOM 566 O O . THR A 1 71 ? -9.128 -5.708 4.787 1.00 66.50 71 THR A O 1
ATOM 569 N N . GLU A 1 72 ? -10.130 -7.662 5.272 1.00 65.06 72 GLU A N 1
ATOM 570 C CA . GLU A 1 72 ? -10.789 -7.228 6.500 1.00 65.06 72 GLU A CA 1
ATOM 571 C C . GLU A 1 72 ? -9.731 -6.861 7.542 1.00 65.06 72 GLU A C 1
ATOM 573 O O . GLU A 1 72 ? -8.974 -7.705 8.031 1.00 65.06 72 GLU A O 1
ATOM 578 N N . ILE A 1 73 ? -9.681 -5.576 7.865 1.00 65.75 73 ILE A N 1
ATOM 579 C CA . ILE A 1 73 ? -8.889 -5.046 8.967 1.00 65.75 73 ILE A CA 1
ATOM 580 C C . ILE A 1 73 ? -9.598 -5.452 10.273 1.00 65.75 73 ILE A C 1
ATOM 582 O O . ILE A 1 73 ? -10.833 -5.551 10.294 1.00 65.75 73 ILE A O 1
ATOM 586 N N . PRO A 1 74 ? -8.862 -5.717 11.374 1.00 65.88 74 PRO A N 1
ATOM 587 C CA . PRO A 1 74 ? -9.473 -5.967 12.676 1.00 65.88 74 PRO A CA 1
ATOM 588 C C . PRO A 1 74 ? -10.594 -4.965 12.986 1.00 65.88 74 PRO A C 1
ATOM 590 O O . PRO A 1 74 ? -10.431 -3.763 12.794 1.00 65.88 74 PRO A O 1
ATOM 593 N N . GLY A 1 75 ? -11.743 -5.475 13.432 1.00 69.00 75 GLY A N 1
ATOM 594 C CA . GLY A 1 75 ? -12.973 -4.685 13.568 1.00 69.00 75 GLY A CA 1
ATOM 595 C C . GLY A 1 75 ? -13.953 -4.822 12.397 1.00 69.00 75 GLY A C 1
ATOM 596 O O . GLY A 1 75 ? -15.055 -4.298 12.492 1.00 69.00 75 GLY A O 1
ATOM 597 N N . GLY A 1 76 ? -13.600 -5.568 11.342 1.00 77.19 76 GLY A N 1
ATOM 598 C CA . GLY A 1 76 ? -14.504 -5.879 10.226 1.00 77.19 76 GLY A CA 1
ATOM 599 C C . GLY A 1 76 ? -14.587 -4.787 9.161 1.00 77.19 76 GLY A C 1
ATOM 600 O O . GLY A 1 76 ? -15.465 -4.843 8.308 1.00 77.19 76 GLY A O 1
ATOM 601 N N . PHE A 1 77 ? -13.682 -3.810 9.203 1.00 73.81 77 PHE A N 1
ATOM 602 C CA . PHE A 1 77 ? -13.609 -2.743 8.212 1.00 73.81 77 PHE A CA 1
ATOM 603 C C . PHE A 1 77 ? -12.960 -3.243 6.922 1.00 73.81 77 PHE A C 1
ATOM 605 O O . PHE A 1 77 ? -11.957 -3.968 6.949 1.00 73.81 77 PHE A O 1
ATOM 612 N N . SER A 1 78 ? -13.480 -2.787 5.789 1.00 76.56 78 SER A N 1
ATOM 613 C CA . SER A 1 78 ? -12.718 -2.769 4.544 1.00 76.56 78 SER A CA 1
ATOM 614 C C . SER A 1 78 ? -11.564 -1.756 4.635 1.00 76.56 78 SER A C 1
ATOM 616 O O . SER A 1 78 ? -11.622 -0.802 5.419 1.00 76.56 78 SER A O 1
ATOM 618 N N . PRO A 1 79 ? -10.492 -1.924 3.843 1.00 73.50 79 PRO A N 1
ATOM 619 C CA . PRO A 1 79 ? -9.400 -0.954 3.791 1.00 73.50 79 PRO A CA 1
ATOM 620 C C . PRO A 1 79 ? -9.857 0.452 3.400 1.00 73.50 79 PRO A C 1
ATOM 622 O O . PRO A 1 79 ? -9.319 1.432 3.906 1.00 73.50 79 PRO A O 1
ATOM 625 N N . GLU A 1 80 ? -10.857 0.555 2.526 1.0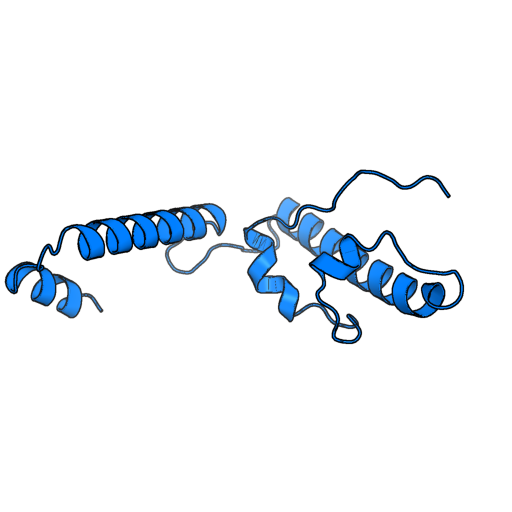0 77.00 80 GLU A N 1
ATOM 626 C CA . GLU A 1 80 ? -11.463 1.817 2.113 1.00 77.00 80 GLU A CA 1
ATOM 627 C C . GLU A 1 80 ? -12.179 2.502 3.283 1.00 77.00 80 GLU A C 1
ATOM 629 O O . GLU A 1 80 ? -11.910 3.672 3.551 1.00 77.00 80 GLU A O 1
ATOM 634 N N . GLU A 1 81 ? -13.018 1.770 4.027 1.00 76.75 81 GLU A N 1
ATOM 635 C CA . GLU A 1 81 ? -13.692 2.295 5.225 1.00 76.75 81 GLU A CA 1
ATOM 636 C C . GLU A 1 81 ? -12.683 2.723 6.293 1.00 76.75 81 GLU A C 1
ATOM 638 O O . GLU A 1 81 ? -12.845 3.772 6.913 1.00 76.75 81 GLU A O 1
ATOM 643 N N . ALA A 1 82 ? -11.618 1.944 6.493 1.00 78.31 82 ALA A N 1
ATOM 644 C CA . ALA A 1 82 ? -10.563 2.286 7.440 1.00 78.31 82 ALA A CA 1
ATOM 645 C C . ALA A 1 82 ? -9.795 3.550 7.021 1.00 78.31 82 ALA A C 1
ATOM 647 O O . ALA A 1 82 ? -9.487 4.389 7.870 1.00 78.31 82 ALA A O 1
ATOM 648 N N . GLN A 1 83 ? -9.511 3.713 5.723 1.00 78.75 83 GLN A N 1
ATOM 649 C CA . GLN A 1 83 ? -8.864 4.912 5.193 1.00 78.75 83 GLN A CA 1
ATOM 650 C C . GLN A 1 83 ? -9.770 6.142 5.328 1.00 78.75 83 GLN A C 1
ATOM 652 O O . GLN A 1 83 ? -9.306 7.199 5.751 1.00 78.75 83 GLN A O 1
ATOM 657 N N . GLU A 1 84 ? -11.063 6.007 5.037 1.00 84.06 84 GLU A N 1
ATOM 658 C CA . GLU A 1 84 ? -12.036 7.087 5.211 1.00 84.06 84 GLU A CA 1
ATOM 659 C C . GLU A 1 84 ? -12.170 7.497 6.688 1.00 84.06 84 GLU A C 1
ATOM 661 O O . GLU A 1 84 ? -12.181 8.689 7.013 1.00 84.06 84 GLU A O 1
ATOM 666 N N . LEU A 1 85 ? -12.210 6.524 7.606 1.00 82.62 85 LEU A N 1
ATOM 667 C CA . LEU A 1 85 ? -12.208 6.774 9.050 1.00 82.62 85 LEU A CA 1
ATOM 668 C C . LEU A 1 85 ? -10.954 7.531 9.494 1.00 82.62 85 LEU A C 1
ATOM 670 O O . LEU A 1 85 ? -11.061 8.497 10.255 1.00 82.62 85 LEU A O 1
ATOM 674 N N . LEU A 1 86 ? -9.781 7.122 9.005 1.00 80.56 86 LEU A N 1
ATOM 675 C CA . LEU A 1 86 ? -8.514 7.789 9.294 1.00 80.56 86 LEU A CA 1
ATOM 676 C C . LEU A 1 86 ? -8.519 9.238 8.790 1.00 80.56 86 LEU A C 1
ATOM 678 O O . LEU A 1 86 ? -8.197 10.152 9.551 1.00 80.56 86 LEU A O 1
ATOM 682 N N . ASP A 1 87 ? -8.930 9.463 7.544 1.00 80.12 87 ASP A N 1
ATOM 683 C CA . ASP A 1 87 ? -8.974 10.795 6.940 1.00 80.12 87 ASP A CA 1
ATOM 684 C C . ASP A 1 87 ? -9.924 11.727 7.707 1.00 80.12 87 ASP A C 1
ATOM 686 O O . ASP A 1 87 ? -9.594 12.887 7.978 1.00 80.12 87 ASP A O 1
ATOM 690 N N . ASN A 1 88 ? -11.091 11.218 8.112 1.00 84.56 88 ASN A N 1
ATOM 691 C CA . ASN A 1 88 ? -12.062 11.965 8.909 1.00 84.56 88 ASN A CA 1
ATOM 692 C C . ASN A 1 88 ? -11.540 12.280 10.316 1.00 84.56 88 ASN A C 1
ATOM 694 O O . ASN A 1 88 ? -11.712 13.405 10.799 1.00 84.56 88 ASN A O 1
ATOM 698 N N . LEU A 1 89 ? -10.855 11.330 10.957 1.00 82.56 89 LEU A N 1
ATOM 699 C CA . LEU A 1 89 ? -10.238 11.539 12.264 1.00 82.56 89 LEU A CA 1
ATOM 700 C C . LEU A 1 89 ? -9.156 12.622 12.197 1.00 82.56 89 LEU A C 1
ATOM 702 O O . LEU A 1 89 ? -9.160 13.546 13.011 1.00 82.56 89 LEU A O 1
ATOM 706 N N . VAL A 1 90 ? -8.272 12.557 11.197 1.00 77.00 90 VAL A N 1
ATOM 707 C CA . VAL A 1 90 ? -7.215 13.554 10.974 1.00 77.00 90 VAL A CA 1
ATOM 708 C C . VAL A 1 90 ? -7.819 14.937 10.729 1.00 77.00 90 VAL A C 1
ATOM 710 O O . VAL A 1 90 ? -7.404 15.907 11.366 1.00 77.00 90 VAL A O 1
ATOM 713 N N . ARG A 1 91 ? -8.845 15.042 9.873 1.00 78.50 91 ARG A N 1
ATOM 714 C CA . ARG A 1 91 ? -9.551 16.311 9.617 1.00 78.50 91 ARG A CA 1
ATOM 715 C C . ARG A 1 91 ? -10.179 16.886 10.885 1.00 78.50 91 ARG A C 1
ATOM 717 O O . ARG A 1 91 ? -10.026 18.078 11.148 1.00 78.50 91 ARG A O 1
ATOM 724 N N . SER A 1 92 ? -10.847 16.054 11.685 1.00 75.69 92 SER A N 1
ATOM 725 C CA . SER A 1 92 ? -11.444 16.466 12.960 1.00 75.69 92 SER A CA 1
ATOM 726 C C . SER A 1 92 ? -10.383 16.939 13.957 1.00 75.69 92 SER A C 1
ATOM 728 O O . SER A 1 92 ? -10.543 17.984 14.590 1.00 75.69 92 SER A O 1
ATOM 730 N N . HIS A 1 93 ? -9.256 16.228 14.051 1.00 70.56 93 HIS A N 1
ATOM 731 C CA . HIS A 1 93 ? -8.163 16.580 14.952 1.00 70.56 93 HIS A CA 1
ATOM 732 C C . HIS A 1 93 ? -7.493 17.902 14.557 1.00 70.56 93 HIS A C 1
ATOM 734 O O . HIS A 1 93 ? -7.257 18.746 15.418 1.00 70.56 93 HIS A O 1
ATOM 740 N N . ILE A 1 94 ? -7.261 18.127 13.259 1.00 68.81 94 ILE A N 1
ATOM 741 C CA . ILE A 1 94 ? -6.761 19.405 12.733 1.00 68.81 94 ILE A CA 1
ATOM 742 C C . ILE A 1 94 ? -7.763 20.527 13.026 1.00 68.81 94 ILE A C 1
ATOM 744 O O . ILE A 1 94 ? -7.374 21.585 13.513 1.00 68.81 94 ILE A O 1
ATOM 748 N N . SER A 1 95 ? -9.057 20.295 12.791 1.00 68.25 95 SER A N 1
ATOM 749 C CA . SER A 1 95 ? -10.105 21.282 13.071 1.00 68.25 95 SER A CA 1
ATOM 750 C C . SER A 1 95 ? -10.163 21.666 14.556 1.00 68.25 95 SER A C 1
ATOM 752 O O . SER A 1 95 ? -10.210 22.857 14.863 1.00 68.25 95 SER A O 1
ATOM 754 N N . ARG A 1 96 ? -10.073 20.695 15.475 1.00 66.94 96 ARG A N 1
ATOM 755 C CA . ARG A 1 96 ? -10.032 20.940 16.931 1.00 66.94 96 ARG A CA 1
ATOM 756 C C . ARG A 1 96 ? -8.734 21.602 17.392 1.00 66.94 96 ARG A C 1
ATOM 758 O O . ARG A 1 96 ? -8.758 22.459 18.272 1.00 66.94 96 ARG A O 1
ATOM 765 N N . ALA A 1 97 ? -7.601 21.236 16.795 1.00 66.69 97 ALA A N 1
ATOM 766 C CA . ALA A 1 97 ? -6.319 21.876 17.078 1.00 66.69 97 ALA A CA 1
ATOM 767 C C . ALA A 1 97 ? -6.332 23.357 16.665 1.00 66.69 97 ALA A C 1
ATOM 769 O O . ALA A 1 97 ? -5.834 24.203 17.404 1.00 66.69 97 ALA A O 1
ATOM 770 N N . LEU A 1 98 ? -6.955 23.676 15.526 1.00 65.38 98 LEU A N 1
ATOM 771 C CA . LEU A 1 98 ? -7.137 25.050 15.057 1.00 65.38 98 LEU A CA 1
ATOM 772 C C . LEU A 1 98 ? -8.179 25.828 15.877 1.00 65.38 98 LEU A C 1
ATOM 774 O O . LEU A 1 98 ? -8.032 27.039 16.030 1.00 65.38 98 LEU A O 1
ATOM 778 N N . SER A 1 99 ? -9.208 25.168 16.423 1.00 73.69 99 SER A N 1
ATOM 779 C CA . SER A 1 99 ? -10.227 25.822 17.260 1.00 73.69 99 SER A CA 1
ATOM 780 C C . SER A 1 99 ? -9.782 26.063 18.708 1.00 73.69 99 SER A C 1
ATOM 782 O O . SER A 1 99 ? -10.432 26.817 19.432 1.00 73.69 99 SER A O 1
ATOM 784 N N . GLY A 1 100 ? -8.684 25.437 19.151 1.00 71.38 100 GLY A N 1
ATOM 785 C CA . GLY A 1 100 ? -8.211 25.515 20.536 1.00 71.38 100 GLY A CA 1
ATOM 786 C C . GLY A 1 100 ? -9.132 24.814 21.544 1.00 71.38 100 GLY A C 1
ATOM 787 O O . GLY A 1 100 ? -8.988 25.017 22.753 1.00 71.38 100 GLY A O 1
ATOM 788 N N . GLU A 1 101 ? -10.076 23.991 21.076 1.00 74.88 101 GLU A N 1
ATOM 789 C CA . GLU A 1 101 ? -11.025 23.288 21.938 1.00 74.88 101 GLU A CA 1
ATOM 790 C C . GLU A 1 101 ? -10.322 22.254 22.821 1.00 74.88 101 GLU A C 1
ATOM 792 O O . GLU A 1 101 ? -9.843 21.211 22.367 1.00 74.88 101 GLU A O 1
ATOM 797 N N . ARG A 1 102 ? -10.322 22.506 24.133 1.00 74.56 102 ARG A N 1
ATOM 798 C CA . ARG A 1 102 ? -9.895 21.518 25.125 1.00 74.56 102 ARG A CA 1
ATOM 799 C C . ARG A 1 102 ? -11.015 20.531 25.419 1.00 74.56 102 ARG A C 1
ATOM 801 O O . ARG A 1 102 ? -12.119 20.912 25.791 1.00 74.56 102 ARG A O 1
ATOM 808 N N . MET A 1 103 ? -10.687 19.247 25.332 1.00 78.88 103 MET A N 1
ATOM 809 C CA . MET A 1 103 ? -11.595 18.165 25.696 1.00 78.88 103 MET A CA 1
ATOM 810 C C . MET A 1 103 ? -11.836 18.130 27.211 1.00 78.88 103 MET A C 1
ATOM 812 O O . MET A 1 103 ? -10.884 18.192 28.005 1.00 78.88 103 MET A O 1
ATOM 816 N N . ALA A 1 104 ? -13.102 18.011 27.616 1.00 86.19 104 ALA A N 1
ATOM 817 C CA . ALA A 1 104 ? -13.467 17.923 29.023 1.00 86.19 104 ALA A CA 1
ATOM 818 C C . ALA A 1 104 ? -12.832 16.681 29.671 1.00 86.19 104 ALA A C 1
ATOM 820 O O . ALA A 1 104 ? -12.660 15.636 29.044 1.00 86.19 104 ALA A O 1
ATOM 821 N N . ALA A 1 105 ? -12.454 16.793 30.947 1.00 85.38 105 ALA A N 1
ATOM 822 C CA . ALA A 1 105 ? -11.770 15.712 31.662 1.00 85.38 105 ALA A CA 1
ATOM 823 C C . ALA A 1 105 ? -12.619 14.432 31.756 1.00 85.38 105 ALA A C 1
ATOM 825 O O . ALA A 1 105 ? -12.070 13.336 31.737 1.00 85.38 105 ALA A O 1
ATOM 826 N N . ARG A 1 106 ? -13.949 14.573 31.812 1.00 88.31 106 ARG A N 1
ATOM 827 C CA . ARG A 1 106 ? -14.889 13.448 31.826 1.00 88.31 106 ARG A CA 1
ATOM 828 C C . ARG A 1 106 ? -14.803 12.618 30.546 1.00 88.31 106 ARG A C 1
ATOM 830 O O . ARG A 1 106 ? -14.638 11.409 30.642 1.00 88.31 106 ARG A O 1
ATOM 837 N N . ASP A 1 107 ? -14.890 13.267 29.389 1.00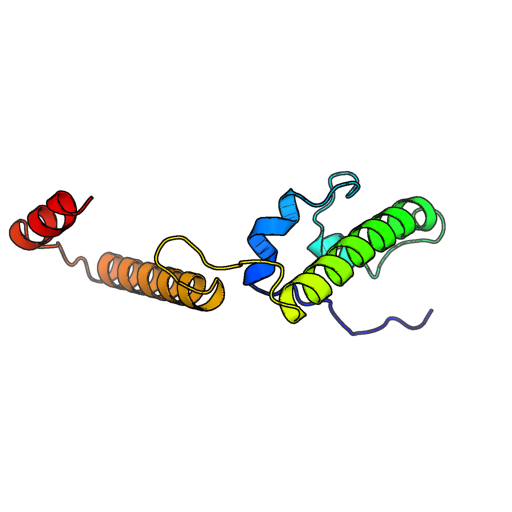 80.88 107 ASP A N 1
ATOM 838 C CA . ASP A 1 107 ? -14.918 12.582 28.091 1.00 80.88 107 ASP A CA 1
ATOM 839 C C . ASP A 1 107 ? -13.567 11.917 27.811 1.00 80.88 107 ASP A C 1
ATOM 841 O O . ASP A 1 107 ? -13.500 10.744 27.470 1.00 80.88 107 ASP A O 1
ATOM 845 N N . ARG A 1 108 ? -12.473 12.619 28.131 1.00 79.00 108 ARG A N 1
ATOM 846 C CA . ARG A 1 108 ? -11.115 12.063 28.064 1.00 79.00 108 ARG A CA 1
ATOM 847 C C . ARG A 1 108 ? -10.943 10.804 28.918 1.00 79.00 108 ARG A C 1
ATOM 849 O O . ARG A 1 108 ? -10.308 9.854 28.478 1.00 79.00 108 ARG A O 1
ATOM 856 N N . ASN A 1 109 ? -11.463 10.806 30.146 1.00 86.00 109 ASN A N 1
ATOM 857 C CA . ASN A 1 109 ? -11.349 9.657 31.045 1.00 86.00 109 ASN A CA 1
ATOM 858 C C . ASN A 1 109 ? -12.217 8.476 30.587 1.00 86.00 109 ASN A C 1
ATOM 860 O O . ASN A 1 109 ? -11.852 7.336 30.851 1.00 86.00 109 ASN A O 1
ATOM 864 N N . ALA A 1 110 ? -13.345 8.739 29.921 1.00 80.75 110 ALA A N 1
ATOM 865 C CA . ALA A 1 110 ? -14.183 7.696 29.338 1.00 80.75 110 ALA A CA 1
ATOM 866 C C . ALA A 1 110 ? -13.491 7.022 28.143 1.00 80.75 110 ALA A C 1
ATOM 868 O O . ALA A 1 110 ? -13.450 5.796 28.094 1.00 80.75 110 ALA A O 1
ATOM 869 N N . ASP A 1 111 ? -12.884 7.809 27.248 1.00 75.88 111 ASP A N 1
ATOM 870 C CA . ASP A 1 111 ? -12.132 7.287 26.100 1.00 75.88 111 ASP A CA 1
ATOM 871 C C . ASP A 1 111 ? -10.914 6.461 26.546 1.00 75.88 111 ASP A C 1
ATOM 873 O O . ASP A 1 111 ? -10.680 5.369 26.037 1.00 75.88 111 ASP A O 1
ATOM 877 N N . LEU A 1 112 ? -10.160 6.941 27.546 1.00 73.19 112 LEU A N 1
ATOM 878 C CA . LEU A 1 112 ? -8.993 6.224 28.084 1.00 73.19 112 LEU A CA 1
ATOM 879 C C . LEU A 1 112 ? -9.346 4.908 28.784 1.00 73.19 112 LEU A C 1
ATOM 881 O O . LEU A 1 112 ? -8.497 4.033 28.866 1.00 73.19 112 LEU A O 1
ATOM 885 N N . ALA A 1 113 ? -10.563 4.764 29.311 1.00 78.25 113 ALA A N 1
ATOM 886 C CA . ALA A 1 113 ? -11.007 3.512 29.921 1.00 78.25 113 ALA A CA 1
ATOM 887 C C . ALA A 1 113 ? -11.365 2.433 28.882 1.00 78.25 113 ALA A C 1
ATOM 889 O O . ALA A 1 113 ? -11.569 1.278 29.252 1.00 78.25 113 ALA A O 1
ATOM 890 N N . TRP A 1 114 ? -11.487 2.818 27.609 1.00 58.72 114 TRP A N 1
ATOM 891 C CA . TRP A 1 114 ? -11.849 1.941 26.495 1.00 58.72 114 TRP A CA 1
ATOM 892 C C . TRP A 1 114 ? -10.641 1.368 25.736 1.00 58.72 114 TRP A C 1
ATOM 894 O O . TRP A 1 114 ? -10.820 0.444 24.943 1.00 58.72 114 TRP A O 1
ATOM 904 N N . ILE A 1 115 ? -9.442 1.916 25.965 1.00 55.06 115 ILE A N 1
ATOM 905 C CA . ILE A 1 115 ? -8.158 1.490 25.378 1.00 55.06 115 ILE A CA 1
ATOM 906 C C . ILE A 1 115 ? -7.447 0.552 26.353 1.00 55.06 115 ILE A C 1
ATOM 908 O O . ILE A 1 115 ? -6.935 -0.490 25.888 1.00 55.06 115 ILE A O 1
#

Organism: Escherichia coli (NCBI:txid562)